Protein AF-A0A8K0QZ94-F1 (afdb_monomer_lite)

Sequence (168 aa):
FGPSLEYYCAQRGLRFGQDLYFIYRWPAPIPENPSRERYVDITYRMTPATIKDKEYPSAACSDGDTIWAMKPRADKPRPTNPLANMFHPECDLIAVQTGETEIYQHRAVAQQWSRITEIKLATQRHRIGELEREVAVMEQNHALQNTVIGRLQQANAGLNRQLAMTRQ

Radius of gyration: 27.65 Å; chains: 1; bounding box: 70×42×80 Å

Structure (mmCIF, N/CA/C/O backbone):
data_AF-A0A8K0QZ94-F1
#
_entry.id   AF-A0A8K0QZ94-F1
#
loop_
_atom_site.group_PDB
_atom_site.id
_atom_site.type_symbol
_atom_site.label_atom_id
_atom_site.label_alt_id
_atom_site.label_comp_id
_atom_site.label_asym_id
_atom_site.label_entity_id
_atom_site.label_seq_id
_atom_site.pdbx_PDB_ins_code
_atom_site.Cartn_x
_atom_site.Cartn_y
_atom_site.Cartn_z
_atom_site.occupancy
_atom_site.B_iso_or_equiv
_atom_site.auth_seq_id
_atom_site.auth_comp_id
_atom_site.auth_asym_id
_atom_site.auth_atom_id
_atom_site.pdbx_PDB_model_num
ATOM 1 N N . PHE A 1 1 ? 13.907 3.172 -9.825 1.00 70.62 1 PHE A N 1
ATOM 2 C CA . PHE A 1 1 ? 13.088 2.210 -10.586 1.00 70.62 1 PHE A CA 1
ATOM 3 C C . PHE A 1 1 ? 13.772 1.714 -11.858 1.00 70.62 1 PHE A C 1
ATOM 5 O O . PHE A 1 1 ? 13.822 0.504 -12.027 1.00 70.62 1 PHE A O 1
ATOM 12 N N . GLY A 1 2 ? 14.326 2.598 -12.704 1.00 72.88 2 GLY A N 1
ATOM 13 C CA . GLY A 1 2 ? 14.870 2.295 -14.044 1.00 72.88 2 GLY A CA 1
ATOM 14 C C . GLY A 1 2 ? 15.494 0.910 -14.259 1.00 72.88 2 GLY A C 1
ATOM 15 O O . GLY A 1 2 ? 14.836 0.082 -14.881 1.00 72.88 2 GLY A O 1
ATOM 16 N N . PRO A 1 3 ? 16.688 0.609 -13.713 1.00 75.25 3 PRO A N 1
ATOM 17 C CA . PRO A 1 3 ? 17.369 -0.661 -13.989 1.00 75.25 3 PRO A CA 1
ATOM 18 C C . PRO A 1 3 ? 16.558 -1.905 -13.598 1.00 75.25 3 PRO A C 1
ATOM 20 O O . PRO A 1 3 ? 16.586 -2.917 -14.289 1.00 75.25 3 PRO A O 1
ATOM 23 N N . SER A 1 4 ? 15.801 -1.834 -12.500 1.00 77.38 4 SER A N 1
ATOM 24 C CA . SER A 1 4 ? 14.991 -2.957 -12.015 1.00 77.38 4 SER A CA 1
ATOM 25 C C . SER A 1 4 ? 13.779 -3.225 -12.907 1.00 77.38 4 SER A C 1
ATOM 27 O O . SER A 1 4 ? 13.459 -4.380 -13.172 1.00 77.38 4 SER A O 1
ATOM 29 N N . LEU A 1 5 ? 13.109 -2.169 -13.380 1.00 82.94 5 LEU A N 1
ATOM 30 C CA . LEU A 1 5 ? 11.950 -2.301 -14.268 1.00 82.94 5 LEU A CA 1
ATOM 31 C C . LEU A 1 5 ? 12.368 -2.669 -15.696 1.00 82.94 5 LEU A C 1
ATOM 33 O O . LEU A 1 5 ? 11.683 -3.443 -16.356 1.00 82.94 5 LEU A O 1
ATOM 37 N N . GLU A 1 6 ? 13.511 -2.168 -16.157 1.00 79.00 6 GLU A N 1
ATOM 38 C CA . GLU A 1 6 ? 14.103 -2.580 -17.429 1.00 79.00 6 GLU A CA 1
ATOM 39 C C . GLU A 1 6 ? 14.483 -4.058 -17.418 1.00 79.00 6 GLU A C 1
ATOM 41 O O . GLU A 1 6 ? 14.121 -4.789 -18.338 1.00 79.00 6 GLU A O 1
ATOM 46 N N . TYR A 1 7 ? 15.113 -4.525 -16.340 1.00 78.19 7 TYR A N 1
ATOM 47 C CA . TYR A 1 7 ? 15.383 -5.944 -16.148 1.00 78.19 7 TYR A CA 1
ATOM 48 C C . TYR A 1 7 ? 14.092 -6.779 -16.122 1.00 78.19 7 TYR A C 1
ATOM 50 O O . TYR A 1 7 ? 14.011 -7.801 -16.801 1.00 78.19 7 TYR A O 1
ATOM 58 N N . TYR A 1 8 ? 13.054 -6.322 -15.410 1.00 83.38 8 TYR A N 1
ATOM 59 C CA . TYR A 1 8 ? 11.741 -6.981 -15.390 1.00 83.38 8 TYR A CA 1
ATOM 60 C C . TYR A 1 8 ? 11.138 -7.137 -16.796 1.00 83.38 8 TYR A C 1
ATOM 62 O O . TYR A 1 8 ? 10.590 -8.198 -17.115 1.00 83.38 8 TYR A O 1
ATOM 70 N N . CYS A 1 9 ? 11.236 -6.096 -17.632 1.00 78.31 9 CYS A N 1
ATOM 71 C CA . CYS A 1 9 ? 10.809 -6.138 -19.028 1.00 78.31 9 CYS A CA 1
ATOM 72 C C . CYS A 1 9 ? 11.666 -7.115 -19.843 1.00 78.31 9 CYS A C 1
ATOM 74 O O . CYS A 1 9 ? 11.117 -7.987 -20.516 1.00 78.31 9 CYS A O 1
ATOM 76 N N . ALA A 1 10 ? 12.994 -7.017 -19.734 1.00 76.50 10 ALA A N 1
ATOM 77 C CA . ALA A 1 10 ? 13.935 -7.830 -20.500 1.00 76.50 10 ALA A CA 1
ATOM 78 C C . ALA A 1 10 ? 13.760 -9.333 -20.236 1.00 76.50 10 ALA A C 1
ATOM 80 O O . ALA A 1 10 ? 13.766 -10.122 -21.179 1.00 76.50 10 ALA A O 1
ATOM 81 N N . GLN A 1 11 ? 13.507 -9.729 -18.982 1.00 76.25 11 GLN A N 1
ATOM 82 C CA . GLN A 1 11 ? 13.197 -11.120 -18.618 1.00 76.25 11 GLN A CA 1
ATOM 83 C C . GLN A 1 11 ? 11.978 -11.693 -19.356 1.00 76.25 11 GLN A C 1
ATOM 85 O O . GLN A 1 11 ? 11.855 -12.904 -19.491 1.00 76.25 11 GLN A O 1
ATOM 90 N N . ARG A 1 12 ? 11.072 -10.832 -19.823 1.00 82.25 12 ARG A N 1
ATOM 91 C CA . ARG A 1 12 ? 9.835 -11.210 -20.520 1.00 82.25 12 ARG A CA 1
ATOM 92 C C . ARG A 1 12 ? 9.926 -10.992 -22.030 1.00 82.25 12 ARG A C 1
ATOM 94 O O . ARG A 1 12 ? 8.913 -11.082 -22.713 1.00 82.25 12 ARG A O 1
ATOM 101 N N . GLY A 1 13 ? 11.115 -10.669 -22.547 1.00 79.25 13 GLY A N 1
ATOM 102 C CA . GLY A 1 13 ? 11.305 -10.300 -23.951 1.00 79.25 13 GLY A CA 1
ATOM 103 C C . GLY A 1 13 ? 10.645 -8.969 -24.326 1.00 79.25 13 GLY A C 1
ATOM 104 O O . GLY A 1 13 ? 10.370 -8.734 -25.498 1.00 79.25 13 GLY A O 1
ATOM 105 N N . LEU A 1 14 ? 10.374 -8.111 -23.339 1.00 84.19 14 LEU A N 1
ATOM 106 C CA . LEU A 1 14 ? 9.711 -6.818 -23.497 1.00 84.19 14 LEU A CA 1
ATOM 107 C C . LEU A 1 14 ? 10.710 -5.679 -23.259 1.00 84.19 14 LEU A C 1
ATOM 109 O O . LEU A 1 14 ? 11.753 -5.851 -22.625 1.00 84.19 14 LEU A O 1
ATOM 113 N N . ARG A 1 15 ? 10.371 -4.479 -23.724 1.00 78.88 15 ARG A N 1
ATOM 114 C CA . ARG A 1 15 ? 11.170 -3.259 -23.574 1.00 78.88 15 ARG A CA 1
ATOM 115 C C . ARG A 1 15 ? 10.465 -2.243 -22.684 1.00 78.88 15 ARG A C 1
ATOM 117 O O . ARG A 1 15 ? 9.297 -1.904 -22.892 1.00 78.88 15 ARG A O 1
ATOM 124 N N . PHE A 1 16 ? 11.202 -1.715 -21.711 1.00 80.50 16 PHE A N 1
ATOM 125 C CA . PHE A 1 16 ? 10.715 -0.675 -20.807 1.00 80.50 16 PHE A CA 1
ATOM 126 C C . PHE A 1 16 ? 10.259 0.569 -21.579 1.00 80.50 16 PHE A C 1
ATOM 128 O O . PHE A 1 16 ? 10.993 1.095 -22.414 1.00 80.50 16 PHE A O 1
ATOM 135 N N . GLY A 1 17 ? 9.049 1.056 -21.291 1.00 75.00 17 GLY A N 1
ATOM 136 C CA . GLY A 1 17 ? 8.495 2.271 -21.894 1.00 75.00 17 GLY A CA 1
ATOM 137 C C . GLY A 1 17 ? 8.092 2.143 -23.369 1.00 75.00 17 GLY A C 1
ATOM 138 O O . GLY A 1 17 ? 7.563 3.106 -23.928 1.00 75.00 17 GLY A O 1
ATOM 139 N N . GLN A 1 18 ? 8.324 0.980 -23.984 1.00 78.44 18 GLN A N 1
ATOM 140 C CA . GLN A 1 18 ? 7.884 0.648 -25.337 1.00 78.44 18 GLN A CA 1
ATOM 141 C C . GLN A 1 18 ? 6.771 -0.401 -25.290 1.00 78.44 18 GLN A C 1
ATOM 143 O O . GLN A 1 18 ? 5.678 -0.138 -25.782 1.00 78.44 18 GLN A O 1
ATOM 148 N N . ASP A 1 19 ? 7.026 -1.541 -24.646 1.00 75.69 19 ASP A N 1
ATOM 149 C CA . ASP A 1 19 ? 6.073 -2.653 -24.576 1.00 75.69 19 ASP A CA 1
ATOM 150 C C . ASP A 1 19 ? 5.301 -2.686 -23.250 1.00 75.69 19 ASP A C 1
ATOM 152 O O . ASP A 1 19 ? 4.219 -3.265 -23.174 1.00 75.69 19 ASP A O 1
ATOM 156 N N . LEU A 1 20 ? 5.852 -2.068 -22.197 1.00 78.69 20 LEU A N 1
ATOM 157 C CA . LEU A 1 20 ? 5.216 -1.945 -20.886 1.00 78.69 20 LEU A CA 1
ATOM 158 C C . LEU A 1 20 ? 5.372 -0.539 -20.303 1.00 78.69 2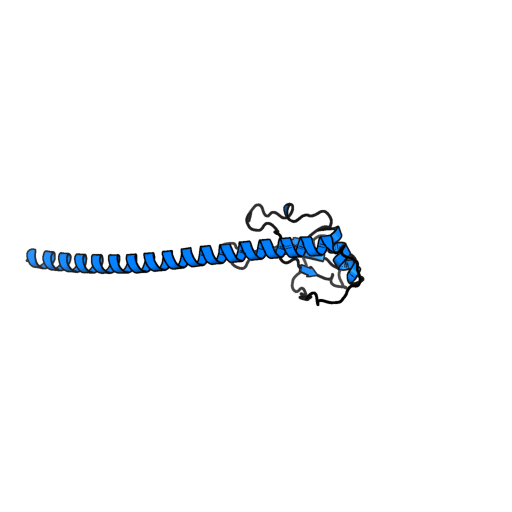0 LEU A C 1
ATOM 160 O O . LEU A 1 20 ? 6.464 0.040 -20.306 1.00 78.69 20 LEU A O 1
ATOM 164 N N . TYR A 1 21 ? 4.278 -0.045 -19.733 1.00 79.25 21 TYR A N 1
ATOM 165 C CA . TYR A 1 21 ? 4.212 1.131 -18.874 1.00 79.25 21 TYR A CA 1
ATOM 166 C C . TYR A 1 21 ? 4.085 0.704 -17.420 1.00 79.25 21 TYR A C 1
ATOM 168 O O . TYR A 1 21 ? 3.409 -0.275 -17.113 1.00 79.25 21 TYR A O 1
ATOM 176 N N . PHE A 1 22 ? 4.716 1.460 -16.529 1.00 82.81 22 PHE A N 1
ATOM 177 C CA . PHE A 1 22 ? 4.648 1.212 -15.098 1.00 82.81 22 PHE A CA 1
ATOM 178 C C . PHE A 1 22 ? 3.921 2.352 -14.417 1.00 82.81 22 PHE A C 1
ATOM 180 O O . PHE A 1 22 ? 4.274 3.510 -14.626 1.00 82.81 22 PHE A O 1
ATOM 187 N N . ILE A 1 23 ? 2.924 2.023 -13.606 1.00 82.19 23 ILE A N 1
ATOM 188 C CA . ILE A 1 23 ? 2.039 3.003 -12.986 1.00 82.19 23 ILE A CA 1
ATOM 189 C C . ILE A 1 23 ? 1.991 2.744 -11.488 1.00 82.19 23 ILE A C 1
ATOM 191 O O . ILE A 1 23 ? 1.765 1.618 -11.039 1.00 82.19 23 ILE A O 1
ATOM 195 N N . TYR A 1 24 ? 2.194 3.803 -10.713 1.00 83.50 24 TYR A N 1
ATOM 196 C CA . TYR A 1 24 ? 1.927 3.797 -9.282 1.00 83.50 24 TYR A CA 1
ATOM 197 C C . TYR A 1 24 ? 0.574 4.458 -9.024 1.00 83.50 24 TYR A C 1
ATOM 199 O O . TYR A 1 24 ? 0.308 5.535 -9.556 1.00 83.50 24 TYR A O 1
ATOM 207 N N . ARG A 1 25 ? -0.277 3.805 -8.228 1.00 82.88 25 ARG A N 1
ATOM 208 C CA . ARG A 1 25 ? -1.657 4.217 -7.938 1.00 82.88 25 ARG A CA 1
ATOM 209 C C . ARG A 1 25 ? -1.853 4.340 -6.432 1.00 82.88 25 ARG A C 1
ATOM 211 O O . ARG A 1 25 ? -1.448 3.439 -5.705 1.00 82.88 25 ARG A O 1
ATOM 218 N N . TRP A 1 26 ? -2.509 5.408 -5.982 1.00 82.62 26 TRP A N 1
ATOM 219 C CA . TRP A 1 26 ? -2.780 5.655 -4.564 1.00 82.62 26 TRP A CA 1
ATOM 220 C C . TRP A 1 26 ? -4.186 6.227 -4.325 1.00 82.62 26 TRP A C 1
ATOM 222 O O . TRP A 1 26 ? -4.741 6.898 -5.204 1.00 82.62 26 TRP A O 1
ATOM 232 N N . PRO A 1 27 ? -4.770 5.992 -3.135 1.00 83.56 27 PRO A N 1
ATOM 233 C CA . PRO A 1 27 ? -6.027 6.616 -2.744 1.00 83.56 27 PRO A CA 1
ATOM 234 C C . PRO A 1 27 ? -5.833 8.121 -2.517 1.00 83.56 27 PRO A C 1
ATOM 236 O O . PRO A 1 27 ? -4.918 8.546 -1.811 1.00 83.56 27 PRO A O 1
ATOM 239 N N . ALA A 1 28 ? -6.714 8.930 -3.101 1.00 84.06 28 ALA A N 1
ATOM 240 C CA . ALA A 1 28 ? -6.713 10.388 -2.989 1.00 84.06 28 ALA A CA 1
ATOM 241 C C . ALA A 1 28 ? -8.155 10.905 -2.814 1.00 84.06 28 ALA A C 1
ATOM 243 O O . ALA A 1 28 ? -8.671 11.615 -3.691 1.00 84.06 28 ALA A O 1
ATOM 244 N N . PRO A 1 29 ? -8.830 10.512 -1.714 1.00 84.88 29 PRO A N 1
ATOM 245 C CA . PRO A 1 29 ? -10.244 10.791 -1.505 1.00 84.88 29 PRO A CA 1
ATOM 246 C C . PRO A 1 29 ? -10.504 12.297 -1.409 1.00 84.88 29 PRO A C 1
ATOM 248 O O . PRO A 1 29 ? -9.725 13.036 -0.802 1.00 84.88 29 PRO A O 1
ATOM 251 N N . ILE A 1 30 ? -11.614 12.740 -1.995 1.00 86.50 30 ILE A N 1
ATOM 252 C CA . ILE A 1 30 ? -12.165 14.096 -1.839 1.00 86.50 30 ILE A CA 1
ATOM 253 C C . ILE A 1 30 ? -13.610 13.990 -1.328 1.00 86.50 30 ILE A C 1
ATOM 255 O O . ILE A 1 30 ? -14.226 12.942 -1.541 1.00 86.50 30 ILE A O 1
ATOM 259 N N . PRO A 1 31 ? -14.173 15.021 -0.669 1.00 88.56 31 PRO A N 1
ATOM 260 C CA . PRO A 1 31 ? -15.542 14.972 -0.145 1.00 88.56 31 PRO A CA 1
ATOM 261 C C . PRO A 1 31 ? -16.590 14.562 -1.191 1.00 88.56 31 PRO A C 1
ATOM 263 O O . PRO A 1 31 ? -17.524 13.827 -0.881 1.00 88.56 31 PRO A O 1
ATOM 266 N N . GLU A 1 32 ? -16.398 14.978 -2.442 1.00 90.25 32 GLU A N 1
ATOM 267 C CA . GLU A 1 32 ? -17.289 14.692 -3.569 1.00 90.25 32 GLU A CA 1
ATOM 268 C C . GLU A 1 32 ? -17.102 13.276 -4.137 1.00 90.25 32 GLU A C 1
ATOM 270 O O . GLU A 1 32 ? -17.981 12.756 -4.821 1.00 90.25 32 GLU A O 1
ATOM 275 N N . ASN A 1 33 ? -15.951 12.647 -3.883 1.00 81.31 33 ASN A N 1
ATOM 276 C CA . ASN A 1 33 ? -15.616 11.307 -4.353 1.00 81.31 33 ASN A CA 1
ATOM 277 C C . ASN A 1 33 ? -14.656 10.604 -3.370 1.00 81.31 33 ASN A C 1
ATOM 279 O O . ASN A 1 33 ? -13.427 10.679 -3.525 1.00 81.31 33 ASN A O 1
ATOM 283 N N . PRO A 1 34 ? -15.207 9.881 -2.378 1.00 84.75 34 PRO A N 1
ATOM 284 C CA . PRO A 1 34 ? -14.421 9.131 -1.398 1.00 84.75 34 PRO A CA 1
ATOM 285 C C . PRO A 1 34 ? -13.601 7.987 -2.008 1.00 84.75 34 PRO A C 1
ATOM 287 O O . PRO A 1 34 ? -12.619 7.552 -1.418 1.00 84.75 34 PRO A O 1
ATOM 290 N N . SER A 1 35 ? -13.981 7.500 -3.191 1.00 81.00 35 SER A N 1
ATOM 291 C CA . SER A 1 35 ? -13.298 6.411 -3.899 1.00 81.00 35 SER A CA 1
ATOM 292 C C . SER A 1 35 ? -12.308 6.918 -4.950 1.00 81.00 35 SER A C 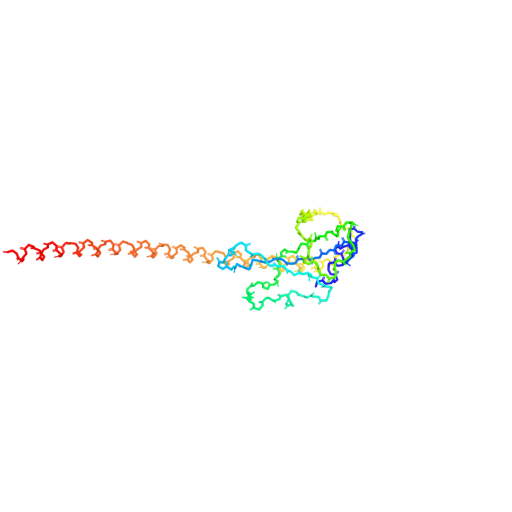1
ATOM 294 O O . SER A 1 35 ? -11.862 6.150 -5.801 1.00 81.00 35 SER A O 1
ATOM 296 N N . ARG A 1 36 ? -11.974 8.214 -4.935 1.00 79.00 36 ARG A N 1
ATOM 297 C CA . ARG A 1 36 ? -11.033 8.797 -5.891 1.00 79.00 36 ARG A CA 1
ATOM 298 C C . ARG A 1 36 ? -9.638 8.205 -5.702 1.00 79.00 36 ARG A C 1
ATOM 300 O O . ARG A 1 36 ? -9.050 8.267 -4.625 1.00 79.00 36 ARG A O 1
ATOM 307 N N . GLU A 1 37 ? -9.080 7.721 -6.801 1.00 81.25 37 GLU A N 1
ATOM 308 C CA . GLU A 1 37 ? -7.692 7.288 -6.900 1.00 81.25 37 GLU A CA 1
ATOM 309 C C . GLU A 1 37 ? -6.917 8.253 -7.799 1.00 81.25 37 GLU A C 1
ATOM 311 O O . GLU A 1 37 ? -7.457 8.832 -8.749 1.00 81.25 37 GLU A O 1
ATOM 316 N N . ARG A 1 38 ? -5.631 8.425 -7.505 1.00 77.75 38 ARG A N 1
ATOM 317 C CA . ARG A 1 38 ? -4.674 9.091 -8.389 1.00 77.75 38 ARG A CA 1
ATOM 318 C C . ARG A 1 38 ? -3.607 8.102 -8.812 1.00 77.75 38 ARG A C 1
ATOM 320 O O . ARG A 1 38 ? -3.404 7.064 -8.185 1.00 77.75 38 ARG A O 1
ATOM 327 N N . TYR A 1 39 ? -2.942 8.433 -9.905 1.00 82.44 39 TYR A N 1
ATOM 328 C CA . TYR A 1 39 ? -1.885 7.617 -10.460 1.00 82.44 39 TYR A CA 1
ATOM 329 C C . TYR A 1 39 ? -0.798 8.483 -11.087 1.00 82.44 39 TYR A C 1
ATOM 331 O O . TYR A 1 39 ? -1.030 9.640 -11.447 1.00 82.44 39 TYR A O 1
ATOM 339 N N . VAL A 1 40 ? 0.396 7.908 -11.203 1.00 79.94 40 VAL A N 1
ATOM 340 C CA . VAL A 1 40 ? 1.540 8.510 -11.886 1.00 79.94 40 VAL A CA 1
ATOM 341 C C . VAL A 1 40 ? 2.280 7.456 -12.693 1.00 79.94 40 VAL A C 1
ATOM 343 O O . VAL A 1 40 ? 2.511 6.339 -12.222 1.00 79.94 40 VAL A O 1
ATOM 346 N N . ASP A 1 41 ? 2.692 7.845 -13.893 1.00 80.00 41 ASP A N 1
ATOM 347 C CA . ASP A 1 41 ? 3.558 7.028 -14.730 1.00 80.00 41 ASP A CA 1
ATOM 348 C C . ASP A 1 41 ? 4.986 7.065 -14.184 1.00 80.00 41 ASP A C 1
ATOM 350 O O . ASP A 1 41 ? 5.601 8.125 -14.027 1.00 80.00 41 ASP A O 1
ATOM 354 N N . ILE A 1 42 ? 5.539 5.887 -13.917 1.00 81.19 42 ILE A N 1
ATOM 355 C CA . ILE A 1 42 ? 6.915 5.733 -13.470 1.00 81.19 42 ILE A CA 1
ATOM 356 C C . ILE A 1 42 ? 7.828 5.808 -14.689 1.00 81.19 42 ILE A C 1
ATOM 358 O O . ILE A 1 42 ? 7.883 4.906 -15.526 1.00 81.19 42 ILE A O 1
ATOM 362 N N . THR A 1 43 ? 8.606 6.881 -14.762 1.00 80.38 43 THR A N 1
ATOM 363 C CA . THR A 1 43 ? 9.649 7.034 -15.777 1.00 80.38 43 THR A CA 1
ATOM 364 C C . THR A 1 43 ? 10.975 6.441 -15.302 1.00 80.38 43 THR A C 1
ATOM 366 O O . THR A 1 43 ? 11.217 6.258 -14.108 1.00 80.38 43 THR A O 1
ATOM 369 N N . TYR A 1 44 ? 11.876 6.159 -16.247 1.00 77.31 44 TYR A N 1
ATOM 370 C CA . TYR A 1 44 ? 13.141 5.465 -15.982 1.00 77.31 44 TYR A CA 1
ATOM 371 C C . TYR A 1 44 ? 13.964 6.090 -14.838 1.00 77.31 44 TYR A C 1
ATOM 373 O O . TYR A 1 44 ? 14.513 5.386 -13.990 1.00 77.31 44 TYR A O 1
ATOM 381 N N . ARG A 1 45 ? 14.017 7.428 -14.781 1.00 79.62 45 ARG A N 1
ATOM 382 C CA . ARG A 1 45 ? 14.827 8.183 -13.807 1.00 79.62 45 ARG A CA 1
ATOM 383 C C . ARG A 1 45 ? 14.149 8.376 -12.448 1.00 79.62 45 ARG A C 1
ATOM 385 O O . ARG A 1 45 ? 14.763 8.951 -11.554 1.00 79.62 45 ARG A O 1
ATOM 392 N N . MET A 1 46 ? 12.912 7.912 -12.272 1.00 77.25 46 MET A N 1
ATOM 393 C CA . MET A 1 46 ? 12.201 8.066 -11.005 1.00 77.25 46 MET A CA 1
ATOM 394 C C . MET A 1 46 ? 12.713 7.093 -9.939 1.00 77.25 46 MET A C 1
ATOM 396 O O . MET A 1 46 ? 13.129 5.952 -10.201 1.00 77.25 46 MET A O 1
ATOM 400 N N . THR A 1 47 ? 12.640 7.558 -8.700 1.00 78.69 47 THR A N 1
ATOM 401 C CA . THR A 1 47 ? 12.840 6.780 -7.474 1.00 78.69 47 THR A CA 1
ATOM 402 C C . THR A 1 47 ? 11.578 6.871 -6.607 1.00 78.69 47 THR A C 1
ATOM 404 O O . THR A 1 47 ? 10.783 7.795 -6.807 1.00 78.69 47 THR A O 1
ATOM 407 N N . PRO A 1 48 ? 11.360 5.965 -5.637 1.00 77.44 48 PRO A N 1
ATOM 408 C CA . PRO A 1 48 ? 10.199 6.061 -4.747 1.00 77.44 48 PRO A CA 1
ATOM 409 C C . PRO A 1 48 ? 10.087 7.446 -4.088 1.00 77.44 48 PRO A C 1
ATOM 411 O O . PRO A 1 48 ? 9.044 8.088 -4.138 1.00 77.44 48 PRO A O 1
ATOM 414 N N . ALA A 1 49 ? 11.220 7.999 -3.638 1.00 72.56 49 ALA A N 1
ATOM 415 C CA . ALA A 1 49 ? 11.304 9.333 -3.042 1.00 72.56 49 ALA A CA 1
ATOM 416 C C . ALA A 1 49 ? 10.918 10.495 -3.982 1.00 72.56 49 ALA A C 1
ATOM 418 O O . ALA A 1 49 ? 10.637 11.593 -3.498 1.00 72.56 49 ALA A O 1
ATOM 419 N N . THR A 1 50 ? 10.922 10.287 -5.305 1.00 71.56 50 THR A N 1
ATOM 420 C CA . THR A 1 50 ? 10.461 11.297 -6.278 1.00 71.56 50 THR A CA 1
ATOM 421 C C . THR A 1 50 ? 8.948 11.286 -6.483 1.00 71.56 50 THR A C 1
ATOM 423 O O . THR A 1 50 ? 8.406 12.254 -7.010 1.00 71.56 50 THR A O 1
ATOM 426 N N . ILE A 1 51 ? 8.258 10.227 -6.055 1.00 75.88 51 ILE A N 1
ATOM 427 C CA . ILE A 1 51 ? 6.805 10.112 -6.155 1.00 75.88 51 ILE A CA 1
ATOM 428 C C . ILE A 1 51 ? 6.201 10.692 -4.877 1.00 75.88 51 ILE A C 1
ATOM 430 O O . ILE A 1 51 ? 6.098 10.015 -3.855 1.00 75.88 51 ILE A O 1
ATOM 434 N N . LYS A 1 52 ? 5.852 11.980 -4.929 1.00 76.88 52 LYS A N 1
ATOM 435 C CA . LYS A 1 52 ? 5.223 12.711 -3.824 1.00 76.88 52 LYS A CA 1
ATOM 436 C C . LYS A 1 52 ? 4.037 13.512 -4.338 1.00 76.88 52 LYS A C 1
ATOM 438 O O . LYS A 1 52 ? 4.190 14.317 -5.256 1.00 76.88 52 LYS A O 1
ATOM 443 N N . ASP A 1 53 ? 2.884 13.331 -3.708 1.00 77.75 53 ASP A N 1
ATOM 444 C CA . ASP A 1 53 ? 1.720 14.186 -3.907 1.00 77.75 53 ASP A CA 1
ATOM 445 C C . ASP A 1 53 ? 1.733 15.288 -2.835 1.00 77.75 53 ASP A C 1
ATOM 447 O O . ASP A 1 53 ? 1.822 15.006 -1.641 1.00 77.75 53 ASP A O 1
ATOM 451 N N . LYS A 1 54 ? 1.701 16.559 -3.254 1.00 76.75 54 LYS A N 1
ATOM 452 C CA . LYS A 1 54 ? 1.699 17.699 -2.321 1.00 76.75 54 LYS A CA 1
ATOM 453 C C . LYS A 1 54 ? 0.375 17.820 -1.569 1.00 76.75 54 LYS A C 1
ATOM 455 O O . LYS A 1 54 ? 0.373 18.297 -0.440 1.00 76.75 54 LYS A O 1
ATOM 460 N N . GLU A 1 55 ? -0.723 17.410 -2.199 1.00 75.12 55 GLU A N 1
ATOM 461 C CA . GLU A 1 55 ? -2.065 17.433 -1.611 1.00 75.12 55 GLU A CA 1
ATOM 462 C C . GLU A 1 55 ? -2.275 16.224 -0.691 1.00 75.12 55 GLU A C 1
ATOM 464 O O . GLU A 1 55 ? -2.993 16.320 0.300 1.00 75.12 55 GLU A O 1
ATOM 469 N N . TYR A 1 56 ? -1.582 15.112 -0.974 1.00 75.00 56 TYR A N 1
ATOM 470 C CA . TYR A 1 56 ? -1.627 13.873 -0.193 1.00 75.00 56 TYR A CA 1
ATOM 471 C C . TYR A 1 56 ? -0.211 13.416 0.200 1.00 75.00 56 TYR A C 1
ATOM 473 O O . TYR A 1 56 ? 0.309 12.452 -0.365 1.00 75.00 56 TYR A O 1
ATOM 481 N N . PRO A 1 57 ? 0.439 14.067 1.186 1.00 73.88 57 PRO A N 1
ATOM 482 C CA . PRO A 1 57 ? 1.823 13.757 1.558 1.00 73.88 57 PRO A CA 1
ATOM 483 C C . PRO A 1 57 ? 2.038 12.316 2.041 1.00 73.88 57 PRO A C 1
ATOM 485 O O . PRO A 1 57 ? 3.141 11.785 1.928 1.00 73.88 57 PRO A O 1
ATOM 488 N N . SER A 1 58 ? 0.987 11.680 2.567 1.00 71.69 58 SER A N 1
ATOM 489 C CA . SER A 1 58 ? 0.980 10.277 2.994 1.00 71.69 58 SER A CA 1
ATOM 490 C C . SER A 1 58 ? 0.975 9.280 1.833 1.00 71.69 58 SER A C 1
ATOM 492 O O . SER A 1 58 ? 1.236 8.104 2.053 1.00 71.69 58 SER A O 1
ATOM 494 N N . ALA A 1 59 ? 0.712 9.728 0.604 1.00 67.88 59 ALA A N 1
ATOM 495 C CA . ALA A 1 59 ? 0.616 8.873 -0.572 1.00 67.88 59 ALA A CA 1
ATOM 496 C C . ALA A 1 59 ? 1.954 8.654 -1.304 1.00 67.88 59 ALA A C 1
ATOM 498 O O . ALA A 1 59 ? 1.981 8.287 -2.482 1.00 67.88 59 ALA A O 1
ATOM 499 N N . ALA A 1 60 ? 3.078 8.901 -0.629 1.00 74.44 60 ALA A N 1
ATOM 500 C CA . ALA A 1 60 ? 4.398 8.682 -1.200 1.00 74.44 60 ALA A CA 1
ATOM 501 C C . ALA A 1 60 ? 4.645 7.190 -1.464 1.00 74.44 60 ALA A C 1
ATOM 503 O O . ALA A 1 60 ? 4.357 6.348 -0.614 1.00 74.44 60 ALA A O 1
ATOM 504 N N . CYS A 1 61 ? 5.220 6.880 -2.627 1.00 76.25 61 CYS A N 1
ATOM 505 C CA . CYS A 1 61 ? 5.580 5.507 -2.964 1.00 76.25 61 CYS A CA 1
ATOM 506 C C . CYS A 1 61 ? 6.676 5.010 -2.014 1.00 76.25 61 CYS A C 1
ATOM 508 O O . CYS A 1 61 ? 7.734 5.636 -1.876 1.00 76.25 61 CYS A O 1
ATOM 510 N N . SER A 1 62 ? 6.404 3.882 -1.374 1.00 73.81 62 SER A N 1
ATOM 511 C CA . SER A 1 62 ? 7.216 3.256 -0.340 1.00 73.81 62 SER A CA 1
ATOM 512 C C . SER A 1 62 ? 7.598 1.826 -0.725 1.00 73.81 62 SER A C 1
ATOM 514 O O . SER A 1 62 ? 7.033 1.207 -1.628 1.00 73.81 62 SER A O 1
ATOM 516 N N . ASP A 1 63 ? 8.596 1.280 -0.033 1.00 67.88 63 ASP A N 1
ATOM 517 C CA . ASP A 1 63 ? 9.006 -0.108 -0.235 1.00 67.88 63 ASP A CA 1
ATOM 518 C C . ASP A 1 63 ? 7.862 -1.064 0.133 1.00 67.88 63 ASP A C 1
ATOM 520 O O . ASP A 1 63 ? 7.367 -1.031 1.259 1.00 67.88 63 ASP A O 1
ATOM 524 N N . GLY A 1 64 ? 7.510 -1.966 -0.785 1.00 67.12 64 GLY A N 1
ATOM 525 C CA . GLY A 1 64 ? 6.411 -2.923 -0.611 1.00 67.12 64 GLY A CA 1
ATOM 526 C C . GLY A 1 64 ? 5.111 -2.503 -1.295 1.00 67.12 64 GLY A C 1
ATOM 527 O O . GLY A 1 64 ? 4.207 -3.329 -1.423 1.00 67.12 64 GLY A O 1
ATOM 528 N N . ASP A 1 65 ? 5.035 -1.269 -1.792 1.00 72.62 65 ASP A N 1
ATOM 529 C CA . ASP A 1 65 ? 3.893 -0.826 -2.577 1.00 72.62 65 ASP A CA 1
ATOM 530 C C . ASP A 1 65 ? 3.809 -1.536 -3.931 1.00 72.62 65 ASP A C 1
ATOM 532 O O . ASP A 1 65 ? 4.804 -1.956 -4.529 1.00 72.62 65 ASP A O 1
ATOM 536 N N . THR A 1 66 ? 2.583 -1.647 -4.442 1.00 77.69 66 THR A N 1
ATOM 537 C CA . THR A 1 66 ? 2.311 -2.323 -5.711 1.00 77.69 66 THR A CA 1
ATOM 538 C C . THR A 1 66 ? 2.473 -1.367 -6.890 1.00 77.69 66 THR A C 1
ATOM 540 O O . THR A 1 66 ? 1.823 -0.323 -6.961 1.00 77.69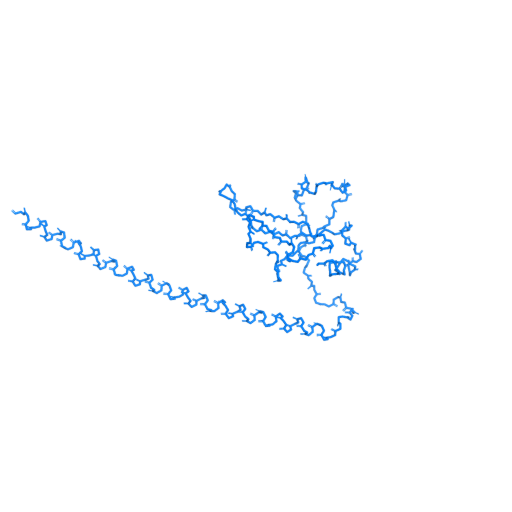 66 THR A O 1
ATOM 543 N N . ILE A 1 67 ? 3.306 -1.763 -7.851 1.00 82.75 67 ILE A N 1
ATOM 544 C CA . ILE A 1 67 ? 3.466 -1.089 -9.142 1.00 82.75 67 ILE A CA 1
ATOM 545 C C . ILE A 1 67 ? 2.759 -1.919 -10.206 1.00 82.75 67 ILE A C 1
ATOM 547 O O . ILE A 1 67 ? 2.986 -3.123 -10.319 1.00 82.75 67 ILE A O 1
ATOM 551 N N . TRP A 1 68 ? 1.931 -1.264 -11.010 1.00 77.75 68 TRP A N 1
ATOM 552 C CA . TRP A 1 68 ? 1.178 -1.896 -12.085 1.00 77.75 68 TRP A CA 1
ATOM 553 C C . TRP A 1 68 ? 1.985 -1.859 -13.376 1.00 77.75 68 TRP A C 1
ATOM 555 O O . TRP A 1 68 ? 2.494 -0.801 -13.737 1.00 77.75 68 TRP A O 1
ATOM 565 N N . ALA A 1 69 ? 2.081 -2.987 -14.078 1.00 80.31 69 ALA A N 1
ATOM 566 C CA . ALA A 1 69 ? 2.660 -3.066 -15.416 1.00 80.31 69 ALA A CA 1
ATOM 567 C C . ALA A 1 69 ? 1.529 -3.188 -16.447 1.00 80.31 69 ALA A C 1
ATOM 569 O O . ALA A 1 69 ? 0.704 -4.092 -16.350 1.00 80.31 69 ALA A O 1
ATOM 570 N N . MET A 1 70 ? 1.474 -2.283 -17.422 1.00 73.81 70 MET A N 1
ATOM 571 C CA . MET A 1 70 ? 0.406 -2.217 -18.424 1.00 73.81 70 MET A CA 1
ATOM 572 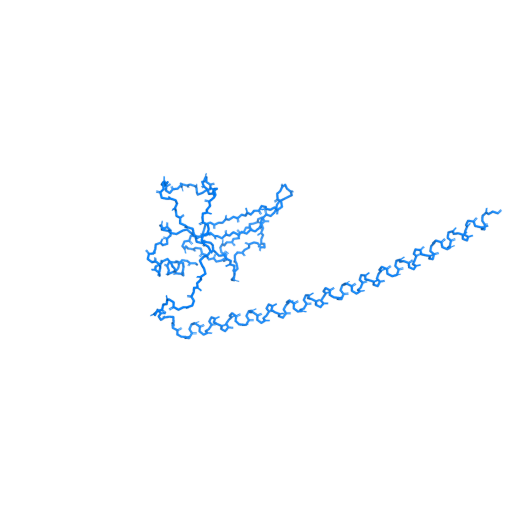C C . MET A 1 70 ? 0.978 -2.232 -19.840 1.00 73.81 70 MET A C 1
ATOM 574 O O . MET A 1 70 ? 1.961 -1.546 -20.114 1.00 73.81 70 MET A O 1
ATOM 578 N N . LYS A 1 71 ? 0.344 -2.966 -20.759 1.00 76.19 71 LYS A N 1
ATOM 579 C CA . LYS A 1 71 ? 0.708 -2.953 -22.184 1.00 76.19 71 LYS A CA 1
ATOM 580 C C . LYS A 1 71 ? 0.037 -1.777 -22.914 1.00 76.19 71 LYS A C 1
ATOM 582 O O . LYS A 1 71 ? -1.116 -1.457 -22.611 1.00 76.19 71 LYS A O 1
ATOM 587 N N . PRO A 1 72 ? 0.706 -1.141 -23.893 1.00 66.06 72 PRO A N 1
ATOM 588 C CA . PRO A 1 72 ? 0.051 -0.216 -24.811 1.00 66.06 72 PRO A CA 1
ATOM 589 C C . PRO A 1 72 ? -1.068 -0.929 -25.577 1.00 66.06 72 PRO A C 1
ATOM 591 O O . PRO A 1 72 ? -0.903 -2.071 -26.003 1.00 66.06 72 PRO A O 1
ATOM 594 N N . ARG A 1 73 ? -2.191 -0.245 -25.823 1.00 61.81 73 ARG A N 1
ATOM 595 C CA . ARG A 1 73 ? -3.182 -0.733 -26.795 1.00 61.81 73 ARG A CA 1
ATOM 596 C C . ARG A 1 73 ? -2.586 -0.646 -28.204 1.00 61.81 73 ARG A C 1
ATOM 598 O O . ARG A 1 73 ? -2.076 0.407 -28.578 1.00 61.81 73 ARG A O 1
ATOM 605 N N . ALA A 1 74 ? -2.697 -1.729 -28.973 1.00 54.59 74 ALA A N 1
ATOM 606 C CA . ALA A 1 74 ? -2.094 -1.869 -30.303 1.00 54.59 74 ALA A CA 1
ATOM 607 C C . ALA A 1 74 ? -2.549 -0.804 -31.328 1.00 54.59 74 ALA A C 1
ATOM 609 O O . ALA A 1 74 ? -1.790 -0.465 -32.229 1.00 54.59 74 ALA A O 1
ATOM 610 N N . ASP A 1 75 ? -3.741 -0.221 -31.155 1.00 49.94 75 ASP A N 1
ATOM 611 C CA . ASP A 1 75 ? -4.383 0.629 -32.173 1.00 49.94 75 ASP A CA 1
ATOM 612 C C . ASP A 1 75 ? -4.200 2.143 -31.991 1.00 49.94 75 ASP A C 1
ATOM 614 O O . ASP A 1 75 ? -4.847 2.927 -32.692 1.00 49.94 75 ASP A O 1
ATOM 618 N N . LYS A 1 76 ? -3.371 2.615 -31.048 1.00 47.34 76 LYS A N 1
ATOM 619 C CA . LYS A 1 76 ? -3.197 4.065 -30.845 1.00 47.34 76 LYS A CA 1
ATOM 620 C C . LYS A 1 76 ? -1.725 4.471 -30.761 1.00 47.34 76 LYS A C 1
ATOM 622 O O . LYS A 1 76 ? -1.007 3.944 -29.911 1.00 47.34 76 LYS A O 1
ATOM 627 N N . PRO A 1 77 ? -1.270 5.445 -31.582 1.00 46.25 77 PRO A N 1
ATOM 628 C CA . PRO A 1 77 ? 0.036 6.051 -31.380 1.00 46.25 77 PRO A CA 1
ATOM 629 C C . PRO A 1 77 ? 0.095 6.657 -29.981 1.00 46.25 77 PRO A C 1
ATOM 631 O O . PRO A 1 77 ? -0.916 7.135 -29.457 1.00 46.25 77 PRO A O 1
ATOM 634 N N . ARG A 1 78 ? 1.296 6.610 -29.394 1.00 46.84 78 ARG A N 1
ATOM 635 C CA . ARG A 1 78 ? 1.620 7.112 -28.057 1.00 46.84 78 ARG A CA 1
ATOM 636 C C . ARG A 1 78 ? 0.859 8.416 -27.794 1.00 46.84 78 ARG A C 1
ATOM 638 O O . ARG A 1 78 ? 1.174 9.421 -28.435 1.00 46.84 78 ARG A O 1
ATOM 645 N N . PRO A 1 79 ? -0.140 8.429 -26.899 1.00 47.84 79 PRO A N 1
ATOM 646 C CA . PRO A 1 79 ? -0.848 9.659 -26.618 1.00 47.84 79 PRO A CA 1
ATOM 647 C C . PRO A 1 79 ? 0.154 10.642 -26.012 1.00 47.84 79 PRO A C 1
ATOM 649 O O . PRO A 1 79 ? 0.843 10.330 -25.042 1.00 47.84 79 PRO A O 1
ATOM 652 N N . THR A 1 80 ? 0.238 11.841 -26.587 1.00 48.94 80 THR A N 1
ATOM 653 C CA . THR A 1 80 ? 1.040 12.962 -26.064 1.00 48.94 80 THR A CA 1
ATOM 654 C C . THR A 1 80 ? 0.625 13.336 -24.639 1.00 48.94 80 THR A C 1
ATOM 656 O O . THR A 1 80 ? 1.374 13.997 -23.927 1.00 48.94 80 THR A O 1
ATOM 659 N N . ASN A 1 81 ? -0.558 12.877 -24.220 1.00 44.72 81 ASN A N 1
ATOM 660 C CA . ASN A 1 81 ? -1.047 12.918 -22.858 1.00 44.72 81 ASN A CA 1
ATOM 661 C C . ASN A 1 81 ? -1.758 11.582 -22.513 1.00 44.72 81 ASN A C 1
ATOM 663 O O . ASN A 1 81 ? -2.860 11.344 -23.018 1.00 44.72 81 ASN A O 1
ATOM 667 N N . PRO A 1 82 ? -1.160 10.696 -21.693 1.00 46.66 82 PRO A N 1
ATOM 668 C CA . PRO A 1 82 ? -1.684 9.352 -21.398 1.00 46.66 82 PRO A CA 1
ATOM 669 C C . PRO A 1 82 ? -3.059 9.330 -20.704 1.00 46.66 82 PRO A C 1
ATOM 671 O O . PRO A 1 82 ? -3.734 8.304 -20.700 1.00 46.66 82 PRO A O 1
ATOM 674 N N . LEU A 1 83 ? -3.532 10.477 -20.209 1.00 47.31 83 LEU A N 1
ATOM 675 C CA . LEU A 1 83 ? -4.782 10.623 -19.457 1.00 47.31 83 LEU A CA 1
ATOM 676 C C . LEU A 1 83 ? -6.072 10.466 -20.287 1.00 47.31 83 LEU A C 1
ATOM 678 O O . LEU A 1 83 ? -7.146 10.313 -19.712 1.00 47.31 83 LEU A O 1
ATOM 682 N N . ALA A 1 84 ? -6.014 10.511 -21.622 1.00 43.81 84 ALA A N 1
ATOM 683 C CA . ALA A 1 84 ? -7.227 10.634 -22.442 1.00 43.81 84 ALA A CA 1
ATOM 684 C C . ALA A 1 84 ? -7.915 9.304 -22.822 1.00 43.81 84 ALA A C 1
ATOM 686 O O . ALA A 1 84 ? -9.024 9.337 -23.343 1.00 43.81 84 ALA A O 1
ATOM 687 N N . ASN A 1 85 ? -7.291 8.135 -22.615 1.00 43.16 85 ASN A N 1
ATOM 688 C CA . ASN A 1 85 ? -7.811 6.863 -23.157 1.00 43.16 85 ASN A CA 1
ATOM 689 C C . ASN A 1 85 ? -7.728 5.647 -22.205 1.00 43.16 85 ASN A C 1
ATOM 691 O O . ASN A 1 85 ? -7.929 4.521 -22.654 1.00 43.16 85 ASN A O 1
ATOM 695 N N . MET A 1 86 ? -7.463 5.837 -20.907 1.00 45.25 86 MET A N 1
ATOM 696 C CA . MET A 1 86 ? -7.246 4.738 -19.943 1.00 45.25 86 MET A CA 1
ATOM 697 C C . MET A 1 86 ? -8.521 4.130 -19.327 1.00 45.25 86 MET A C 1
ATOM 699 O O . MET A 1 86 ? -8.440 3.400 -18.341 1.00 45.25 86 MET A O 1
ATOM 703 N N . PHE A 1 87 ? -9.708 4.373 -19.886 1.00 38.91 87 PHE A N 1
ATOM 704 C CA . PHE A 1 87 ? -10.909 3.682 -19.414 1.00 38.91 87 PHE A CA 1
ATOM 705 C C . PHE A 1 87 ? -10.921 2.244 -19.968 1.00 38.91 87 PHE A C 1
ATOM 707 O O . PHE A 1 87 ? -11.164 2.010 -21.154 1.00 38.91 87 PHE A O 1
ATOM 714 N N . HIS A 1 88 ? -10.605 1.308 -19.063 1.00 38.59 88 HIS A N 1
ATOM 715 C CA . HIS A 1 88 ? -10.456 -0.152 -19.190 1.00 38.59 88 HIS A CA 1
ATOM 716 C C . HIS A 1 88 ? -9.052 -0.671 -19.558 1.00 38.59 88 HIS A C 1
ATOM 718 O O . HIS A 1 88 ? -8.820 -1.065 -20.704 1.00 38.59 88 HIS A O 1
ATOM 724 N N . PRO A 1 89 ? -8.095 -0.722 -18.615 1.00 39.38 89 PRO A N 1
ATOM 725 C CA . PRO A 1 89 ? -6.950 -1.612 -18.753 1.00 39.38 89 PRO A CA 1
ATOM 726 C C . PRO A 1 89 ? -7.375 -3.063 -18.466 1.00 39.38 89 PRO A C 1
ATOM 728 O O . PRO A 1 89 ? -8.000 -3.343 -17.443 1.00 39.38 89 PRO A O 1
ATOM 731 N N . GLU A 1 90 ? -7.018 -3.987 -19.359 1.00 34.06 90 GLU A N 1
ATOM 732 C CA . GLU A 1 90 ? -6.853 -5.400 -19.004 1.00 34.06 90 GLU A CA 1
ATOM 733 C C . GLU A 1 90 ? -5.662 -5.467 -18.039 1.00 34.06 90 GLU A C 1
ATOM 735 O O . GLU A 1 90 ? -4.497 -5.430 -18.436 1.00 34.06 90 GLU A O 1
ATOM 740 N N . CYS A 1 91 ? -5.956 -5.402 -16.743 1.00 34.78 91 CYS A N 1
ATOM 741 C CA . CYS A 1 91 ? -4.957 -5.518 -15.694 1.00 34.78 91 CYS A CA 1
ATOM 742 C C . CYS A 1 91 ? -4.614 -6.995 -15.494 1.00 34.78 91 CYS A C 1
ATOM 744 O O . CYS A 1 91 ? -5.280 -7.683 -14.721 1.00 34.78 91 CYS A O 1
ATOM 746 N N . ASP A 1 92 ? -3.557 -7.469 -16.146 1.00 32.53 92 ASP A N 1
ATOM 747 C CA . ASP A 1 92 ? -2.989 -8.771 -15.814 1.00 32.53 92 ASP A CA 1
ATOM 748 C C . ASP A 1 92 ? -2.268 -8.677 -14.463 1.00 32.53 92 ASP A C 1
ATOM 750 O O . ASP A 1 92 ? -1.216 -8.047 -14.322 1.00 32.53 92 ASP A O 1
ATOM 754 N N . LEU A 1 93 ? -2.841 -9.315 -13.441 1.00 34.09 93 LEU A N 1
ATOM 755 C CA . LEU A 1 93 ? -2.192 -9.507 -12.148 1.00 34.09 93 LEU A CA 1
ATOM 756 C C . LEU A 1 93 ? -1.168 -10.644 -12.292 1.00 34.09 93 LEU A C 1
ATOM 758 O O . LEU A 1 93 ? -1.463 -11.809 -12.036 1.00 34.09 93 LEU A O 1
ATOM 762 N N . ILE A 1 94 ? 0.031 -10.323 -12.779 1.00 36.91 94 ILE A N 1
ATOM 763 C CA . ILE A 1 94 ? 1.058 -11.336 -13.050 1.00 36.91 94 ILE A CA 1
ATOM 764 C C . ILE A 1 94 ? 1.748 -11.717 -11.737 1.00 36.91 94 ILE A C 1
ATOM 766 O O . ILE A 1 94 ? 2.666 -11.038 -11.272 1.00 36.91 94 ILE A O 1
ATOM 770 N N . ALA A 1 95 ? 1.306 -12.826 -11.143 1.00 30.83 95 ALA A N 1
ATOM 771 C CA . ALA A 1 95 ? 2.002 -13.468 -10.037 1.00 30.83 95 ALA A CA 1
ATOM 772 C C . ALA A 1 95 ? 3.368 -13.978 -10.522 1.00 30.83 95 ALA A C 1
ATOM 774 O O . ALA A 1 95 ? 3.452 -14.772 -11.459 1.00 30.83 95 ALA A O 1
ATOM 775 N N . VAL A 1 96 ? 4.451 -13.521 -9.892 1.00 37.47 96 VAL A N 1
ATOM 776 C CA . VAL A 1 96 ? 5.791 -14.070 -10.127 1.00 37.47 96 VAL A CA 1
ATOM 777 C C . VAL A 1 96 ? 5.804 -15.495 -9.577 1.00 37.47 96 VAL A C 1
ATOM 779 O O . VAL A 1 96 ? 5.831 -15.688 -8.363 1.00 37.47 96 VAL A O 1
ATOM 782 N N . GLN A 1 97 ? 5.741 -16.492 -10.460 1.00 33.12 97 GLN A N 1
ATOM 783 C CA . GLN A 1 97 ? 5.914 -17.887 -10.070 1.00 33.12 97 GLN A CA 1
ATOM 784 C C . GLN A 1 97 ? 7.397 -18.149 -9.792 1.00 33.12 97 GLN A C 1
ATOM 786 O O . GLN A 1 97 ? 8.282 -17.808 -10.578 1.00 33.12 97 GLN A O 1
ATOM 791 N N . THR A 1 98 ? 7.674 -18.719 -8.624 1.00 35.94 98 THR A N 1
ATOM 792 C CA . THR A 1 98 ? 9.002 -19.165 -8.210 1.00 35.94 98 THR A CA 1
ATOM 793 C C . THR A 1 98 ? 9.508 -20.238 -9.172 1.00 35.94 98 THR A C 1
ATOM 795 O O . THR A 1 98 ? 8.963 -21.336 -9.200 1.00 35.94 98 THR A O 1
ATOM 798 N N . GLY A 1 99 ? 10.569 -19.941 -9.929 1.00 41.09 99 GLY A N 1
ATOM 799 C CA . GLY A 1 99 ? 11.311 -20.958 -10.688 1.00 41.09 99 GLY A CA 1
ATOM 800 C C . GLY A 1 99 ? 11.807 -20.556 -12.078 1.00 41.09 99 GLY A C 1
ATOM 801 O O . GLY A 1 99 ? 12.684 -21.230 -12.604 1.00 41.09 99 GLY A O 1
ATOM 802 N N . GLU A 1 100 ? 11.335 -19.460 -12.672 1.00 31.39 100 GLU A N 1
ATOM 803 C CA . GLU A 1 100 ? 11.701 -19.108 -14.055 1.00 31.39 100 GLU A CA 1
ATOM 804 C C . GLU A 1 100 ? 12.897 -18.154 -14.166 1.00 31.39 100 GLU A C 1
ATOM 806 O O . GLU A 1 100 ? 12.796 -17.114 -14.811 1.00 31.39 100 GLU A O 1
ATOM 811 N N . THR A 1 101 ? 14.044 -18.430 -13.535 1.00 34.84 101 THR A N 1
ATOM 812 C CA . THR A 1 101 ? 15.307 -17.842 -14.034 1.00 34.84 101 THR A CA 1
ATOM 813 C C . THR A 1 101 ? 16.571 -18.476 -13.459 1.00 34.84 101 THR A C 1
ATOM 815 O O . THR A 1 101 ? 16.772 -18.532 -12.250 1.00 34.84 101 THR A O 1
ATOM 818 N N . GLU A 1 102 ? 17.492 -18.814 -14.361 1.00 34.88 102 GLU A N 1
ATOM 819 C CA . GLU A 1 102 ? 18.904 -19.134 -14.106 1.00 34.88 102 GLU A CA 1
ATOM 820 C C . GLU A 1 102 ? 19.781 -17.860 -14.168 1.00 34.88 102 GLU A C 1
ATOM 822 O O . GLU A 1 102 ? 20.920 -17.873 -14.628 1.00 34.88 102 GLU A O 1
ATOM 827 N N . ILE A 1 103 ? 19.240 -16.705 -13.755 1.00 38.44 103 ILE A N 1
ATOM 828 C CA . ILE A 1 103 ? 19.993 -15.445 -13.748 1.00 38.44 103 ILE A CA 1
ATOM 829 C C . ILE A 1 103 ? 20.554 -15.229 -12.348 1.00 38.44 103 ILE A C 1
ATOM 831 O O . ILE A 1 103 ? 19.812 -15.032 -11.386 1.00 38.44 103 ILE A O 1
ATOM 835 N N . TYR A 1 104 ? 21.884 -15.265 -12.262 1.00 36.84 104 TYR A N 1
ATOM 836 C CA . TYR A 1 104 ? 22.699 -15.000 -11.081 1.00 36.84 104 TYR A CA 1
ATOM 837 C C . TYR A 1 104 ? 22.368 -13.637 -10.446 1.00 36.84 104 TYR A C 1
ATOM 839 O O . TYR A 1 104 ? 23.081 -12.649 -10.620 1.00 36.84 104 TYR A O 1
ATOM 847 N N . GLN A 1 105 ? 21.328 -13.583 -9.615 1.00 42.03 105 GLN A N 1
ATOM 848 C CA . GLN A 1 105 ? 21.343 -12.680 -8.475 1.00 42.03 105 GLN A CA 1
ATOM 849 C C . GLN A 1 105 ? 22.455 -13.189 -7.564 1.00 42.03 105 GLN A C 1
ATOM 851 O O . GLN A 1 105 ? 22.357 -14.284 -7.011 1.00 42.03 105 GLN A O 1
ATOM 856 N N . HIS A 1 106 ? 23.551 -12.434 -7.462 1.00 42.72 106 HIS A N 1
ATOM 857 C CA . HIS A 1 106 ? 24.657 -12.755 -6.567 1.00 42.72 106 HIS A CA 1
ATOM 858 C C . HIS A 1 106 ? 24.078 -13.171 -5.206 1.00 42.72 106 HIS A C 1
ATOM 860 O O . HIS A 1 106 ? 23.376 -12.378 -4.580 1.00 42.72 106 HIS A O 1
ATOM 866 N N . ARG A 1 107 ? 24.317 -14.417 -4.769 1.00 48.31 107 ARG A N 1
ATOM 867 C CA . ARG A 1 107 ? 23.637 -15.048 -3.615 1.00 48.31 107 ARG A CA 1
ATOM 868 C C . ARG A 1 107 ? 23.598 -14.146 -2.378 1.00 48.31 107 ARG A C 1
ATOM 870 O O . ARG A 1 107 ? 22.598 -14.117 -1.669 1.00 48.31 107 ARG A O 1
ATOM 877 N N . ALA A 1 108 ? 24.660 -13.371 -2.160 1.00 51.09 108 ALA A N 1
ATOM 878 C CA . ALA A 1 108 ? 24.745 -12.405 -1.068 1.00 51.09 108 ALA A CA 1
ATOM 879 C C . ALA A 1 108 ? 23.680 -11.290 -1.143 1.00 51.09 108 ALA A C 1
ATOM 881 O O . ALA A 1 108 ? 23.133 -10.910 -0.115 1.00 51.09 108 ALA A O 1
ATOM 882 N N . VAL A 1 109 ? 23.348 -10.797 -2.341 1.00 46.62 109 VAL A N 1
ATOM 883 C CA . VAL A 1 109 ? 22.330 -9.755 -2.553 1.00 46.62 109 VAL A CA 1
ATOM 884 C C . VAL A 1 109 ? 20.938 -10.320 -2.284 1.00 46.62 109 VAL A C 1
ATOM 886 O O . VAL A 1 109 ? 20.183 -9.721 -1.526 1.00 46.62 109 VAL A O 1
ATOM 889 N N . ALA A 1 110 ? 20.622 -11.510 -2.803 1.00 51.41 110 ALA A N 1
ATOM 890 C CA . ALA A 1 110 ? 19.346 -12.175 -2.524 1.00 51.41 110 ALA A CA 1
ATOM 891 C C . ALA A 1 110 ? 19.170 -12.475 -1.022 1.00 51.41 110 ALA A C 1
ATOM 893 O O . ALA A 1 110 ? 18.110 -12.224 -0.453 1.00 51.41 110 ALA A O 1
ATOM 894 N N . GLN A 1 111 ? 20.230 -12.933 -0.348 1.00 60.84 111 GLN A N 1
ATOM 895 C CA . GLN A 1 111 ? 20.223 -13.154 1.103 1.00 60.84 111 GLN A CA 1
ATOM 896 C C . GLN A 1 111 ? 20.059 -11.853 1.893 1.00 60.84 111 GLN A C 1
ATOM 898 O O . GLN A 1 111 ? 19.308 -11.816 2.866 1.00 60.84 111 GLN A O 1
ATOM 903 N N . GLN A 1 112 ? 20.729 -10.777 1.476 1.00 59.00 112 GLN A N 1
ATOM 904 C CA . GLN A 1 112 ? 20.582 -9.466 2.100 1.00 59.00 112 GLN A CA 1
ATOM 905 C C . GLN A 1 112 ? 19.149 -8.945 1.955 1.00 59.00 112 GLN A C 1
ATOM 907 O O . GLN A 1 112 ? 18.585 -8.443 2.924 1.00 59.00 112 GLN A O 1
ATOM 912 N N . TRP A 1 113 ? 18.543 -9.111 0.780 1.00 56.62 113 TRP A N 1
ATOM 913 C CA . TRP A 1 113 ? 17.158 -8.720 0.530 1.00 56.62 113 TRP A CA 1
ATOM 914 C C . TRP A 1 113 ? 16.176 -9.561 1.344 1.00 56.62 113 TRP A C 1
ATOM 916 O O . TRP A 1 113 ? 15.312 -8.984 1.997 1.00 56.62 113 TRP A O 1
ATOM 926 N N . SER A 1 114 ? 16.350 -10.889 1.395 1.00 66.75 114 SER A N 1
ATOM 927 C CA . SER A 1 114 ? 15.539 -11.769 2.255 1.00 66.75 114 SER A CA 1
ATOM 928 C C . SER A 1 114 ? 15.601 -11.313 3.708 1.00 66.75 114 SER A C 1
ATOM 930 O O . SER A 1 114 ? 14.571 -11.086 4.333 1.00 66.75 114 SER A O 1
ATOM 932 N N . ARG A 1 115 ? 16.812 -11.057 4.216 1.00 68.94 115 ARG A N 1
ATOM 933 C CA . ARG A 1 115 ? 17.025 -10.615 5.596 1.00 68.94 115 ARG A CA 1
ATOM 934 C C . ARG A 1 115 ? 16.375 -9.263 5.885 1.00 68.94 115 ARG A C 1
ATOM 936 O O . ARG A 1 115 ? 15.775 -9.090 6.940 1.00 68.94 115 ARG A O 1
ATOM 943 N N . ILE A 1 116 ? 16.480 -8.300 4.967 1.00 71.00 116 ILE A N 1
ATOM 944 C CA . ILE A 1 116 ? 15.838 -6.985 5.118 1.00 71.00 116 ILE A CA 1
ATOM 945 C C . ILE A 1 116 ? 14.315 -7.138 5.137 1.00 71.00 116 ILE A C 1
ATOM 947 O O . ILE A 1 116 ? 13.655 -6.530 5.979 1.00 71.00 116 ILE A O 1
ATOM 951 N N . THR A 1 117 ? 13.758 -7.958 4.246 1.00 68.81 117 THR A N 1
ATOM 952 C CA . THR A 1 117 ? 12.317 -8.224 4.196 1.00 68.81 117 THR A CA 1
ATOM 953 C C . THR A 1 117 ? 11.834 -8.935 5.457 1.00 68.81 117 THR A C 1
ATOM 955 O O . THR A 1 117 ? 10.813 -8.542 6.014 1.00 68.81 117 THR A O 1
ATOM 958 N N . GLU A 1 118 ? 12.580 -9.916 5.963 1.00 78.94 118 GLU A N 1
ATOM 959 C CA . GLU A 1 118 ? 12.285 -10.606 7.224 1.00 78.94 118 GLU A CA 1
ATOM 960 C C . GLU A 1 118 ? 12.300 -9.645 8.417 1.00 78.94 118 GLU A C 1
ATOM 962 O O . GLU A 1 118 ? 11.377 -9.665 9.232 1.00 78.94 118 GLU A O 1
ATOM 967 N N . ILE A 1 119 ? 13.298 -8.755 8.495 1.00 82.88 119 ILE A N 1
ATOM 968 C CA . ILE A 1 119 ? 13.373 -7.721 9.537 1.00 82.88 119 ILE A CA 1
ATOM 969 C C . ILE A 1 119 ? 12.163 -6.791 9.443 1.00 82.88 119 ILE A C 1
ATOM 971 O O . ILE A 1 119 ? 11.474 -6.584 10.440 1.00 82.88 119 ILE A O 1
ATOM 975 N N . LYS A 1 120 ? 11.861 -6.268 8.247 1.00 75.88 120 LYS A N 1
ATOM 976 C CA . LYS A 1 120 ? 10.706 -5.384 8.035 1.00 75.88 120 LYS A CA 1
ATOM 977 C C . LYS A 1 120 ? 9.396 -6.080 8.406 1.00 75.88 120 LYS A C 1
ATOM 979 O O . LYS A 1 120 ? 8.565 -5.480 9.083 1.00 75.88 120 LYS A O 1
ATOM 984 N N . LEU A 1 121 ? 9.225 -7.344 8.020 1.00 80.88 121 LEU A N 1
ATOM 985 C CA . LEU A 1 121 ? 8.044 -8.137 8.357 1.00 80.88 121 LEU A CA 1
ATOM 986 C C . LEU A 1 121 ? 7.914 -8.336 9.872 1.00 80.88 121 LEU A C 1
ATOM 988 O O . LEU A 1 121 ? 6.817 -8.201 10.412 1.00 80.88 121 LEU A O 1
ATOM 992 N N . ALA A 1 122 ? 9.017 -8.619 10.567 1.00 86.06 122 ALA A N 1
ATOM 993 C CA . ALA A 1 122 ? 9.028 -8.737 12.022 1.00 86.06 122 ALA A CA 1
ATOM 994 C C . ALA A 1 122 ? 8.657 -7.410 12.705 1.00 86.06 122 ALA A C 1
ATOM 996 O O . ALA A 1 122 ? 7.826 -7.405 13.613 1.00 86.06 122 ALA A O 1
ATOM 997 N N . THR A 1 123 ? 9.198 -6.281 12.233 1.00 87.19 123 THR A N 1
ATOM 998 C CA . THR A 1 123 ? 8.849 -4.944 12.740 1.00 87.19 123 THR A CA 1
ATOM 999 C C . THR A 1 123 ? 7.370 -4.625 12.529 1.00 87.19 123 THR A C 1
ATOM 1001 O O . THR A 1 123 ? 6.709 -4.166 13.456 1.00 87.19 123 THR A O 1
ATOM 1004 N N . GLN A 1 124 ? 6.826 -4.909 11.343 1.00 84.75 124 GLN A N 1
ATOM 1005 C CA . GLN A 1 124 ? 5.409 -4.671 11.050 1.00 84.75 124 GLN A CA 1
ATOM 1006 C C . GLN A 1 124 ? 4.494 -5.555 11.904 1.00 84.75 124 GLN A C 1
ATOM 1008 O O . GLN A 1 124 ? 3.524 -5.062 12.473 1.00 84.75 124 GLN A O 1
ATOM 1013 N N . ARG A 1 125 ? 4.834 -6.838 12.083 1.00 86.81 125 ARG A N 1
ATOM 1014 C CA . ARG A 1 125 ? 4.104 -7.733 12.998 1.00 86.81 125 ARG A CA 1
ATOM 1015 C C . ARG A 1 125 ? 4.128 -7.227 14.436 1.00 86.81 125 ARG A C 1
ATOM 1017 O O . ARG A 1 125 ? 3.109 -7.287 15.116 1.00 86.81 125 ARG A O 1
ATOM 1024 N N . HIS A 1 126 ? 5.268 -6.708 14.889 1.00 89.69 126 HIS A N 1
ATOM 1025 C CA . HIS A 1 126 ? 5.365 -6.108 16.214 1.00 89.69 126 HIS A CA 1
ATOM 1026 C C . HIS A 1 126 ? 4.446 -4.891 16.341 1.00 89.69 126 HIS A C 1
ATOM 1028 O O . HIS A 1 126 ? 3.677 -4.808 17.296 1.00 89.69 126 HIS A O 1
ATOM 1034 N N . ARG A 1 127 ? 4.459 -4.001 15.340 1.00 88.94 127 ARG A N 1
ATOM 1035 C CA . ARG A 1 127 ? 3.626 -2.796 15.330 1.00 88.94 127 ARG A CA 1
ATOM 1036 C C . ARG A 1 127 ? 2.131 -3.109 15.309 1.00 88.94 127 ARG A C 1
ATOM 1038 O O . ARG A 1 127 ? 1.374 -2.454 16.015 1.00 88.94 127 ARG A O 1
ATOM 1045 N N . ILE A 1 128 ? 1.713 -4.119 14.546 1.00 91.50 128 ILE A N 1
ATOM 1046 C CA . ILE A 1 128 ? 0.326 -4.606 14.556 1.00 91.50 128 ILE A CA 1
ATOM 1047 C C . ILE A 1 128 ? -0.054 -5.076 15.964 1.00 91.50 128 ILE A C 1
ATOM 1049 O O . ILE A 1 128 ? -1.068 -4.635 16.490 1.00 91.50 128 ILE A O 1
ATOM 1053 N N . GLY A 1 129 ? 0.796 -5.874 16.617 1.00 93.06 129 GLY A N 1
ATOM 1054 C CA . GLY A 1 129 ? 0.531 -6.340 17.980 1.00 93.06 129 GLY A CA 1
ATOM 1055 C C . GLY A 1 129 ? 0.488 -5.223 19.033 1.00 93.06 129 GLY A C 1
ATOM 1056 O O . GLY A 1 129 ? -0.221 -5.350 20.028 1.00 93.06 129 GLY A O 1
ATOM 1057 N N . GLU A 1 130 ? 1.230 -4.128 18.850 1.00 93.06 130 GLU A N 1
ATOM 1058 C CA . GLU A 1 130 ? 1.104 -2.931 19.697 1.00 93.06 130 GLU A CA 1
ATOM 1059 C C . GLU A 1 130 ? -0.243 -2.236 19.490 1.00 93.06 130 GLU A C 1
ATOM 1061 O O . GLU A 1 130 ? -0.940 -1.952 20.463 1.00 93.06 130 GLU A O 1
ATOM 1066 N N . LEU A 1 131 ? -0.628 -2.014 18.230 1.00 92.81 131 LEU A N 1
ATOM 1067 C CA . LEU A 1 131 ? -1.893 -1.367 17.880 1.00 92.81 131 LEU A CA 1
ATOM 1068 C C . LEU A 1 131 ? -3.098 -2.184 18.360 1.00 92.81 131 LEU A C 1
ATOM 1070 O O . LEU A 1 131 ? -4.044 -1.616 18.894 1.00 92.81 131 LEU A O 1
ATOM 1074 N N . GLU A 1 132 ? -3.055 -3.512 18.244 1.00 93.56 132 GLU A N 1
ATOM 1075 C CA . GLU A 1 132 ? -4.102 -4.397 18.769 1.00 93.56 132 GLU A CA 1
ATOM 1076 C C . GLU A 1 132 ? -4.256 -4.266 20.292 1.00 93.56 132 GLU A C 1
ATOM 1078 O O . GLU A 1 132 ? -5.378 -4.222 20.801 1.00 93.56 132 GLU A O 1
ATOM 1083 N N . ARG A 1 133 ? -3.145 -4.140 21.034 1.00 93.75 133 ARG A N 1
ATOM 1084 C CA . ARG A 1 133 ? -3.201 -3.889 22.485 1.00 93.75 133 ARG A CA 1
ATOM 1085 C C . ARG A 1 133 ? -3.774 -2.513 22.802 1.00 93.75 133 ARG A C 1
ATOM 1087 O O . ARG A 1 133 ? -4.576 -2.402 23.725 1.00 93.75 133 ARG A O 1
ATOM 1094 N N . GLU A 1 134 ? -3.374 -1.479 22.066 1.00 94.12 134 GLU A N 1
ATOM 1095 C CA . GLU A 1 134 ? -3.919 -0.127 22.244 1.00 94.12 134 GLU A CA 1
ATOM 1096 C C . GLU A 1 134 ? -5.431 -0.102 21.997 1.00 94.12 134 GLU A C 1
ATOM 1098 O O . GLU A 1 134 ? -6.172 0.461 22.805 1.00 94.12 134 GLU A O 1
ATOM 1103 N N . VAL A 1 135 ? -5.903 -0.768 20.938 1.00 95.56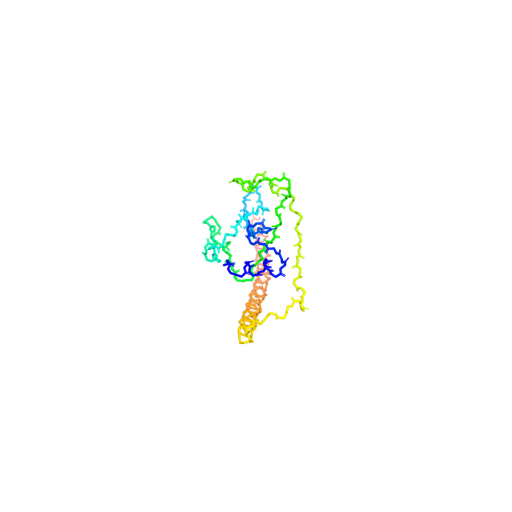 135 VAL A N 1
ATOM 1104 C CA . VAL A 1 135 ? -7.336 -0.907 20.639 1.00 95.56 135 VAL A CA 1
ATOM 1105 C C . VAL A 1 135 ? -8.067 -1.622 21.773 1.00 95.56 135 VAL A C 1
ATOM 1107 O O . VAL A 1 135 ? -9.060 -1.090 22.266 1.00 95.56 135 VAL A O 1
ATOM 1110 N N . ALA A 1 136 ? -7.547 -2.747 22.268 1.00 93.88 136 ALA A N 1
ATOM 1111 C CA . ALA A 1 136 ? -8.168 -3.475 23.377 1.00 93.88 136 ALA A CA 1
ATOM 1112 C C . ALA A 1 136 ? -8.277 -2.625 24.661 1.00 93.88 136 ALA A C 1
ATOM 1114 O O . ALA A 1 136 ? -9.302 -2.640 25.348 1.00 93.88 136 ALA A O 1
ATOM 1115 N N . VAL A 1 137 ? -7.243 -1.835 24.978 1.00 94.81 137 VAL A N 1
ATOM 1116 C CA . VAL A 1 137 ? -7.271 -0.905 26.121 1.00 94.81 137 VAL A CA 1
ATOM 1117 C C . VAL A 1 137 ? -8.303 0.205 25.901 1.00 94.81 137 VAL A C 1
ATOM 1119 O O . VAL A 1 137 ? -9.044 0.552 26.826 1.00 94.81 137 VAL A O 1
ATOM 1122 N N . MET A 1 138 ? -8.389 0.759 24.689 1.00 93.81 138 MET A N 1
ATOM 1123 C CA . MET A 1 138 ? -9.394 1.771 24.353 1.00 93.81 138 MET A CA 1
ATOM 1124 C C . MET A 1 138 ? -10.821 1.223 24.465 1.00 93.81 138 MET A C 1
ATOM 1126 O O . MET A 1 138 ? -11.679 1.895 25.040 1.00 93.81 138 MET A O 1
ATOM 1130 N N . GLU A 1 139 ? -11.072 -0.001 24.002 1.00 94.81 139 GLU A N 1
ATOM 1131 C CA . GLU A 1 139 ? -12.372 -0.670 24.132 1.00 94.81 139 GLU A CA 1
ATOM 1132 C C . GLU A 1 139 ? -12.769 -0.865 25.601 1.00 94.81 139 GLU A C 1
ATOM 1134 O O . GLU A 1 139 ? -13.901 -0.555 25.989 1.00 94.81 139 GLU A O 1
ATOM 1139 N N . GLN A 1 140 ? -11.829 -1.301 26.445 1.00 95.12 140 GLN A N 1
ATOM 1140 C CA . GLN A 1 140 ? -12.070 -1.461 27.879 1.00 95.12 140 GLN A CA 1
ATOM 1141 C C . GLN A 1 140 ? -12.389 -0.121 28.559 1.00 95.12 140 GLN A C 1
ATOM 1143 O O . GLN A 1 140 ? -13.337 -0.027 29.345 1.00 95.12 140 GLN A O 1
ATOM 1148 N N . ASN A 1 141 ? -11.634 0.931 28.234 1.00 95.25 141 ASN A N 1
ATOM 1149 C CA . ASN A 1 141 ? -11.875 2.272 28.764 1.00 95.25 141 ASN A CA 1
ATOM 1150 C C . ASN A 1 141 ? -13.237 2.818 28.323 1.00 95.25 141 ASN A C 1
ATOM 1152 O O . ASN A 1 141 ? -13.960 3.394 29.138 1.00 95.25 141 ASN A O 1
ATOM 1156 N N . HIS A 1 142 ? -13.621 2.594 27.067 1.00 94.00 142 HIS A N 1
ATOM 1157 C CA . HIS A 1 142 ? -14.921 3.008 26.546 1.00 94.00 142 HIS A CA 1
ATOM 1158 C C . HIS A 1 142 ? -16.076 2.276 27.252 1.00 94.00 142 HIS A C 1
ATOM 1160 O O . HIS A 1 142 ? -17.063 2.897 27.655 1.00 94.00 142 HIS A O 1
ATOM 1166 N N . ALA A 1 143 ? -15.939 0.968 27.498 1.00 93.38 143 ALA A N 1
ATOM 1167 C CA . ALA A 1 143 ? -16.917 0.199 28.270 1.00 93.38 143 ALA A CA 1
ATOM 1168 C C . ALA A 1 143 ? -17.059 0.716 29.718 1.00 93.38 143 ALA A C 1
ATOM 1170 O O . ALA A 1 143 ? -18.176 0.848 30.239 1.00 93.38 143 ALA A O 1
ATOM 1171 N N . LEU A 1 144 ? -15.939 1.067 30.360 1.00 94.88 144 LEU A N 1
ATOM 1172 C CA . LEU A 1 144 ? -15.944 1.658 31.698 1.00 94.88 144 LEU A CA 1
ATOM 1173 C C . LEU A 1 144 ? -16.646 3.023 31.704 1.00 94.88 144 LEU A C 1
ATOM 1175 O O . LEU A 1 144 ? -17.513 3.262 32.548 1.00 94.88 144 LEU A O 1
ATOM 1179 N N . GLN A 1 145 ? -16.321 3.893 30.746 1.00 94.75 145 GLN A N 1
ATOM 1180 C CA . GLN A 1 145 ? -16.953 5.206 30.599 1.00 94.75 145 GLN A CA 1
ATOM 1181 C C . GLN A 1 145 ? -18.469 5.085 30.418 1.00 94.75 145 GLN A C 1
ATOM 1183 O O . GLN A 1 145 ? -19.217 5.761 31.123 1.00 94.75 145 GLN A O 1
ATOM 1188 N N . ASN A 1 146 ? -18.935 4.165 29.570 1.00 95.25 146 ASN A N 1
ATOM 1189 C CA . ASN A 1 146 ? -20.368 3.915 29.381 1.00 95.25 146 ASN A CA 1
ATOM 1190 C C . ASN A 1 146 ? -21.063 3.476 30.675 1.00 95.25 146 ASN A C 1
ATOM 1192 O O . ASN A 1 146 ? -22.171 3.925 30.977 1.00 95.25 146 ASN A O 1
ATOM 1196 N N . THR A 1 147 ? -20.394 2.655 31.487 1.00 95.31 147 THR A N 1
ATOM 1197 C CA . THR A 1 147 ? -20.921 2.233 32.792 1.00 95.31 147 THR A CA 1
ATOM 1198 C C . THR A 1 147 ? -21.047 3.417 33.756 1.00 95.31 147 THR A C 1
ATOM 1200 O O . THR A 1 147 ? -22.057 3.554 34.452 1.00 95.31 147 THR A O 1
ATOM 1203 N N . VAL A 1 148 ? -20.044 4.300 33.794 1.00 95.69 148 VAL A N 1
ATOM 1204 C CA . VAL A 1 148 ? -20.059 5.512 34.633 1.00 95.69 148 VAL A CA 1
ATOM 1205 C C . VAL A 1 148 ? -21.154 6.479 34.184 1.00 95.69 148 VAL A C 1
ATOM 1207 O O . VAL A 1 148 ? -21.912 6.965 35.024 1.00 95.69 148 VAL A O 1
ATOM 1210 N N . ILE A 1 149 ? -21.290 6.708 32.875 1.00 94.94 149 ILE A N 1
ATOM 1211 C CA . ILE A 1 149 ? -22.352 7.547 32.304 1.00 94.94 149 ILE A CA 1
ATOM 1212 C C . ILE A 1 149 ? -23.726 7.006 32.708 1.00 94.94 149 ILE A C 1
ATOM 1214 O O . ILE A 1 149 ? -24.552 7.770 33.208 1.00 94.94 149 ILE A O 1
ATOM 1218 N N . GLY A 1 150 ? -23.953 5.694 32.584 1.00 94.69 150 GLY A N 1
ATOM 1219 C CA . GLY A 1 150 ? -25.210 5.067 32.996 1.00 94.69 150 GLY A CA 1
ATOM 1220 C C . GLY A 1 150 ? -25.529 5.282 34.482 1.00 94.69 150 GLY A C 1
ATOM 1221 O O . GLY A 1 150 ? -26.657 5.638 34.830 1.00 94.69 150 GLY A O 1
ATOM 1222 N N . ARG A 1 151 ? -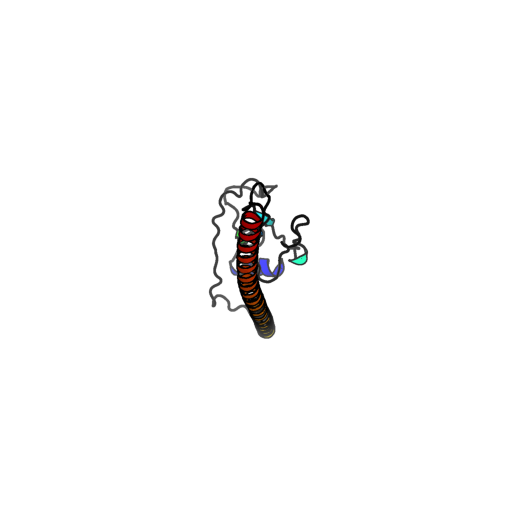24.532 5.148 35.369 1.00 94.69 151 ARG A N 1
ATOM 1223 C CA . ARG A 1 151 ? -24.701 5.413 36.812 1.00 94.69 151 ARG A CA 1
ATOM 1224 C C . ARG A 1 151 ? -25.037 6.877 37.097 1.00 94.69 151 ARG A C 1
ATOM 1226 O O . ARG A 1 151 ? -25.937 7.152 37.889 1.00 94.69 151 ARG A O 1
ATOM 1233 N N . LEU A 1 152 ? -24.350 7.814 36.443 1.00 93.88 152 LEU A N 1
ATOM 1234 C CA . LEU A 1 152 ? -24.610 9.248 36.596 1.00 93.88 152 LEU A CA 1
ATOM 1235 C C . LEU A 1 152 ? -26.006 9.628 36.090 1.00 93.88 152 LEU A C 1
ATOM 1237 O O . LEU A 1 152 ? -26.709 10.395 36.745 1.00 93.88 152 LEU A O 1
ATOM 1241 N N . GLN A 1 153 ? -26.440 9.057 34.965 1.00 95.50 153 GLN A N 1
ATOM 1242 C CA . GLN A 1 153 ? -27.791 9.257 34.436 1.00 95.50 153 GLN A CA 1
ATOM 1243 C C . GLN A 1 153 ? -28.864 8.742 35.404 1.00 95.50 153 GLN A C 1
ATOM 1245 O O . GLN A 1 153 ? -29.851 9.440 35.643 1.00 95.50 153 GLN A O 1
ATOM 1250 N N . GLN A 1 154 ? -28.664 7.567 36.012 1.00 94.44 154 GLN A N 1
ATOM 1251 C CA . GLN A 1 154 ? -29.579 7.035 37.028 1.00 94.44 154 GLN A CA 1
ATOM 1252 C C . GLN A 1 154 ? -29.638 7.918 38.279 1.00 94.44 154 GLN A C 1
ATOM 1254 O O . GLN A 1 154 ? -30.732 8.222 38.758 1.00 94.44 154 GLN A O 1
ATOM 1259 N N . ALA A 1 155 ? -28.487 8.367 38.786 1.00 91.62 155 ALA A N 1
ATOM 1260 C CA . ALA A 1 155 ? -28.424 9.259 39.942 1.00 91.62 155 ALA A CA 1
ATOM 1261 C C . ALA A 1 155 ? -29.126 10.599 39.665 1.00 91.62 155 ALA A C 1
ATOM 1263 O O . ALA A 1 155 ? -29.957 11.034 40.462 1.00 91.62 155 ALA A O 1
ATOM 1264 N N . ASN A 1 156 ? -28.872 11.208 38.501 1.00 93.81 156 ASN A N 1
ATOM 1265 C CA . ASN A 1 156 ? -29.555 12.432 38.073 1.00 93.81 156 ASN A CA 1
ATOM 1266 C C . ASN A 1 156 ? -31.068 12.233 37.947 1.00 93.81 156 ASN A C 1
ATOM 1268 O O . ASN A 1 156 ? -31.840 13.076 38.400 1.00 93.81 156 ASN A O 1
ATOM 1272 N N . ALA A 1 157 ? -31.515 11.113 37.372 1.00 92.94 157 ALA A N 1
ATOM 1273 C CA . ALA A 1 157 ? -32.938 10.801 37.292 1.00 92.94 157 ALA A CA 1
ATOM 1274 C C . ALA A 1 157 ? -33.571 10.656 38.688 1.00 92.94 157 ALA A C 1
ATOM 1276 O O . ALA A 1 157 ? -34.685 11.133 38.905 1.00 92.94 157 ALA A O 1
ATOM 1277 N N . GLY A 1 158 ? -32.865 10.036 39.639 1.00 92.00 158 GLY A N 1
ATOM 1278 C CA . GLY A 1 158 ? -33.302 9.915 41.032 1.00 92.00 158 GLY A CA 1
ATOM 1279 C C . GLY A 1 158 ? -33.426 11.267 41.739 1.00 92.00 158 GLY A C 1
ATOM 1280 O O . GLY A 1 158 ? -34.477 11.564 42.308 1.00 92.00 158 GLY A O 1
ATOM 1281 N N . LEU A 1 159 ? -32.396 12.111 41.640 1.00 91.62 159 LEU A N 1
ATOM 1282 C CA . LEU A 1 159 ? -32.390 13.460 42.218 1.00 91.62 159 LEU A CA 1
ATOM 1283 C C . LEU A 1 159 ? -33.491 14.344 41.622 1.00 91.62 159 LEU A C 1
ATOM 1285 O O . LEU A 1 159 ? -34.200 15.022 42.362 1.00 91.62 159 LEU A O 1
ATOM 1289 N N . ASN A 1 160 ? -33.699 14.287 40.304 1.00 91.56 160 ASN A N 1
ATOM 1290 C CA . ASN A 1 160 ? -34.772 15.034 39.645 1.00 91.56 160 ASN A CA 1
ATOM 1291 C C . ASN A 1 160 ? -36.164 14.605 40.133 1.00 91.56 160 ASN A C 1
ATOM 1293 O O . ASN A 1 160 ? -37.026 15.459 40.331 1.00 91.56 160 ASN A O 1
ATOM 1297 N N . ARG A 1 161 ? -36.390 13.305 40.378 1.00 89.69 161 ARG A N 1
ATOM 1298 C CA . ARG A 1 161 ? -37.653 12.830 40.976 1.00 89.69 161 ARG A CA 1
ATOM 1299 C C . ARG A 1 161 ? -37.828 13.329 42.408 1.00 89.69 161 ARG A C 1
ATOM 1301 O O . ARG A 1 161 ? -38.922 13.753 42.763 1.00 89.69 161 ARG A O 1
ATOM 1308 N N . GLN A 1 162 ? -36.773 13.303 43.222 1.00 86.75 162 GLN A N 1
ATOM 1309 C CA . GLN A 1 162 ? -36.830 13.804 44.600 1.00 86.75 162 GLN A CA 1
ATOM 1310 C C . GLN A 1 162 ? -37.119 15.308 44.652 1.00 86.75 162 GLN A C 1
ATOM 1312 O O . GLN A 1 162 ? -37.983 15.726 45.416 1.00 86.75 162 GLN A O 1
ATOM 1317 N N . LEU A 1 163 ? -36.464 16.102 43.799 1.00 87.75 163 LEU A N 1
ATOM 1318 C CA . LEU A 1 163 ? -36.725 17.539 43.659 1.00 87.75 163 LEU A CA 1
ATOM 1319 C C . LEU A 1 163 ? -38.154 17.844 43.196 1.00 87.75 163 LEU A C 1
ATOM 1321 O O . LEU A 1 163 ? -38.715 18.865 43.583 1.00 87.75 163 LEU A O 1
ATOM 1325 N N . ALA A 1 164 ? -38.747 16.986 42.363 1.00 84.44 164 ALA A N 1
ATOM 1326 C CA . ALA A 1 164 ? -40.141 17.135 41.956 1.00 84.44 164 ALA A CA 1
ATOM 1327 C C . ALA A 1 164 ? -41.112 16.871 43.120 1.00 84.44 164 ALA A C 1
ATOM 1329 O O . ALA A 1 164 ? -42.114 17.570 43.235 1.00 84.44 164 ALA A O 1
ATOM 1330 N N . MET A 1 165 ? -40.803 15.908 43.996 1.00 83.38 165 MET A N 1
ATOM 1331 C CA . MET A 1 165 ? -41.634 15.593 45.166 1.00 83.38 165 MET A CA 1
ATOM 1332 C C . MET A 1 165 ? -41.549 16.650 46.272 1.00 83.38 165 MET A C 1
ATOM 1334 O O . MET A 1 165 ? -42.541 16.890 46.942 1.00 83.38 165 MET A O 1
ATOM 1338 N N . THR A 1 166 ? -40.397 17.297 46.470 1.00 82.19 166 THR A N 1
ATOM 1339 C CA . THR A 1 166 ? -40.227 18.337 47.506 1.00 82.19 166 THR A CA 1
ATOM 1340 C C . THR A 1 166 ? -40.717 19.725 47.093 1.00 82.19 166 THR A C 1
ATOM 1342 O O . THR A 1 166 ? -40.703 20.641 47.911 1.00 82.19 166 THR A O 1
ATOM 1345 N N . ARG A 1 167 ? -41.126 19.906 45.831 1.00 74.12 167 ARG A N 1
ATOM 1346 C CA . ARG A 1 167 ? -41.714 21.154 45.312 1.00 74.12 167 ARG A CA 1
ATOM 1347 C C . ARG A 1 167 ? -43.252 21.170 45.329 1.00 74.12 167 ARG A C 1
ATOM 1349 O O . ARG A 1 167 ? -43.819 22.176 44.907 1.00 74.12 167 ARG A O 1
ATOM 1356 N N . GLN A 1 168 ? -43.898 20.086 45.765 1.00 51.41 168 GLN A N 1
ATOM 1357 C CA . GLN A 1 168 ? -45.339 20.019 46.057 1.00 51.41 168 GLN A CA 1
ATOM 1358 C C . GLN A 1 168 ? -45.595 20.339 47.528 1.00 51.41 168 GLN A C 1
ATOM 1360 O O . GLN A 1 168 ? -46.643 20.964 47.795 1.00 51.41 168 GLN A O 1
#

Foldseek 3Di:
DQVVVQVVQVLVVHGEPAFKWKKAKDQDADPVGRRDMDMDTDDNPDDQQNQADPSCRVRGRDPPGDIFIFGDDPPDDDPPDPPPPPPDTPGDPDDDDPDPDPDDPPVVNVVVVVVVVVVVVVVVVVVVVVVVVVVVVVVVVVVVVVVVVVVVVVVVVVVVVVVVVVVD

pLDDT: mean 73.04, std 18.88, range [30.83, 95.69]

Organism: NCBI:txid798071

Secondary structure (DSSP, 8-state):
-HHHHHHHHHTTT--BTTTBEEEEEEE--BTTBTT-EEEEE--TT--GGG---SS-GGG---TT--EEEEPPPTTS---SSGGGS-S----------TT-------HHHHHHHHHHHHHHHHHHHHHHHHHHHHHHHHHHHHHHHHHHHHHHHHHHHHHHHHHHHTT-